Protein AF-F1C731-F1 (afdb_monomer)

Organism: Perca flavescens (NCBI:txid8167)

pLDDT: mean 76.91, std 19.47, range [31.03, 95.5]

InterPro domains:
  IPR020863 Membrane attack complex component/perforin domain, conserved site [PS00279] (36-47)
  IPR020864 Membrane attack complex component/perforin (MACPF) domain [PF01823] (2-112)
  IPR020864 Membrane attack complex component/perforin (MACPF) domain [PS51412] (1-123)

Structure (mmCIF, N/CA/C/O backbone):
data_AF-F1C731-F1
#
_entry.id   AF-F1C731-F1
#
loop_
_atom_site.group_PDB
_atom_site.id
_atom_site.type_symbol
_atom_site.label_atom_id
_atom_site.label_alt_id
_atom_site.label_comp_id
_atom_site.label_asym_id
_atom_site.label_entity_id
_atom_site.label_seq_id
_atom_site.pdbx_PDB_ins_code
_atom_site.Cartn_x
_atom_site.Cartn_y
_atom_site.Cartn_z
_atom_site.occupancy
_atom_site.B_iso_or_equiv
_atom_site.auth_seq_id
_atom_site.auth_comp_id
_atom_site.auth_asym_id
_atom_site.auth_atom_id
_atom_site.pdbx_PDB_model_num
ATOM 1 N N . LYS A 1 1 ? 1.341 6.043 -14.756 1.00 81.25 1 LYS A N 1
ATOM 2 C CA . LYS A 1 1 ? 0.371 6.137 -13.635 1.00 81.25 1 LYS A CA 1
ATOM 3 C C . LYS A 1 1 ? -0.991 6.586 -14.149 1.00 81.25 1 LYS A C 1
ATOM 5 O O . LYS A 1 1 ? -1.071 7.649 -14.750 1.00 81.25 1 LYS A O 1
ATOM 10 N N . VAL A 1 2 ? -2.037 5.798 -13.911 1.00 90.50 2 VAL A N 1
ATOM 11 C CA . VAL A 1 2 ? -3.421 6.097 -14.308 1.00 90.50 2 VAL A CA 1
ATOM 12 C C . VAL A 1 2 ? -4.252 6.327 -13.049 1.00 90.50 2 VAL A C 1
ATOM 14 O O . VAL A 1 2 ? -4.239 5.503 -12.138 1.00 90.50 2 VAL A O 1
ATOM 17 N N . GLN A 1 3 ? -4.958 7.457 -12.975 1.00 91.75 3 GLN A N 1
ATOM 18 C CA . GLN A 1 3 ? -5.854 7.780 -11.863 1.00 91.75 3 GLN A CA 1
ATOM 19 C C . GLN A 1 3 ? -7.300 7.553 -12.308 1.00 91.75 3 GLN A C 1
ATOM 21 O O . GLN A 1 3 ? -7.770 8.236 -13.211 1.00 91.75 3 GLN A O 1
ATOM 26 N N . LEU A 1 4 ? -7.997 6.619 -11.661 1.00 93.69 4 LEU A N 1
ATOM 27 C CA . LEU A 1 4 ? -9.391 6.291 -11.970 1.00 93.69 4 LEU A CA 1
ATOM 28 C C . LEU A 1 4 ? -10.368 7.117 -11.132 1.00 93.69 4 LEU A C 1
ATOM 30 O O . LEU A 1 4 ? -11.340 7.648 -11.656 1.00 93.69 4 LEU A O 1
ATOM 34 N N . SER A 1 5 ? -10.118 7.256 -9.830 1.00 93.94 5 SER A N 1
ATOM 35 C CA . SER A 1 5 ? -10.998 8.020 -8.944 1.00 93.94 5 SER A CA 1
ATOM 36 C C . SER A 1 5 ? -10.258 8.601 -7.744 1.00 93.94 5 SER A C 1
ATOM 38 O O . SER A 1 5 ? -9.098 8.286 -7.473 1.00 93.94 5 SER A O 1
ATOM 40 N N . THR A 1 6 ? -10.926 9.498 -7.026 1.00 95.19 6 THR A N 1
ATOM 41 C CA . THR A 1 6 ? -10.483 9.999 -5.724 1.00 95.19 6 THR A CA 1
ATOM 42 C C . THR A 1 6 ? -11.549 9.688 -4.689 1.00 95.19 6 THR A C 1
ATOM 44 O O . THR A 1 6 ? -12.740 9.694 -4.992 1.00 95.19 6 THR A O 1
ATOM 47 N N . TYR A 1 7 ? -11.129 9.394 -3.462 1.00 94.12 7 TYR A N 1
ATOM 48 C CA . TYR A 1 7 ? -12.048 9.102 -2.371 1.00 94.12 7 TYR A CA 1
ATOM 49 C C . TYR A 1 7 ? -11.665 9.859 -1.104 1.00 94.12 7 TYR A C 1
ATOM 51 O O . TYR A 1 7 ? -10.501 10.199 -0.858 1.00 94.12 7 TYR A O 1
ATOM 59 N N . ARG A 1 8 ? -12.681 10.122 -0.282 1.00 94.25 8 ARG A N 1
ATOM 60 C CA . ARG A 1 8 ? -12.548 10.754 1.027 1.00 94.25 8 ARG A CA 1
ATOM 61 C C . ARG A 1 8 ? -13.549 10.133 1.993 1.00 94.25 8 ARG A C 1
ATOM 63 O O . ARG A 1 8 ? -14.753 10.183 1.766 1.00 94.25 8 ARG A O 1
ATOM 70 N N . MET A 1 9 ? -13.034 9.587 3.083 1.00 93.12 9 MET A N 1
ATOM 71 C CA . MET A 1 9 ? -13.819 9.020 4.170 1.00 93.12 9 MET A CA 1
ATOM 72 C C . MET A 1 9 ? -14.425 10.115 5.050 1.00 93.12 9 MET A C 1
ATOM 74 O O . MET A 1 9 ? -13.919 11.242 5.136 1.00 93.12 9 MET A O 1
ATOM 78 N N . ARG A 1 10 ? -15.513 9.765 5.741 1.00 91.88 10 ARG A N 1
ATOM 79 C CA . ARG A 1 10 ? -16.144 10.630 6.745 1.00 91.88 10 ARG A CA 1
ATOM 80 C C . ARG A 1 10 ? -15.183 10.885 7.909 1.00 91.88 10 ARG A C 1
ATOM 82 O O . ARG A 1 10 ? -14.370 10.036 8.257 1.00 91.88 10 ARG A O 1
ATOM 89 N N . SER A 1 11 ? -15.259 12.076 8.500 1.00 88.56 11 SER A N 1
ATOM 90 C CA . SER A 1 11 ? -14.379 12.488 9.606 1.00 88.56 11 SER A CA 1
ATOM 91 C C . SER A 1 11 ? -14.882 12.076 10.98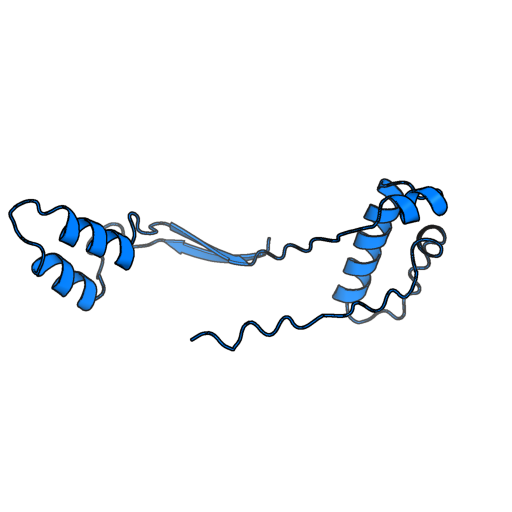8 1.00 88.56 11 SER A C 1
ATOM 93 O O . SER A 1 11 ? -14.099 12.090 11.933 1.00 88.56 11 SER A O 1
ATOM 95 N N . ARG A 1 12 ? -16.173 11.760 11.114 1.00 90.69 12 ARG A N 1
ATOM 96 C CA . ARG A 1 12 ? -16.845 11.352 12.352 1.00 90.69 12 ARG A CA 1
ATOM 97 C C . ARG A 1 12 ? -17.798 10.205 12.037 1.00 90.69 12 ARG A C 1
ATOM 99 O O . ARG A 1 12 ? -18.196 10.058 10.881 1.00 90.69 12 ARG A O 1
ATOM 106 N N . GLU A 1 13 ? -18.137 9.425 13.061 1.00 90.62 13 GLU A N 1
ATOM 107 C CA . GLU A 1 13 ? -19.121 8.332 12.973 1.00 90.62 13 GLU A CA 1
ATOM 108 C C . GLU A 1 13 ? -18.812 7.346 11.834 1.00 90.62 13 GLU A C 1
ATOM 110 O O . GLU A 1 13 ? -19.657 6.998 11.006 1.00 90.62 13 GLU A O 1
ATOM 115 N N . LEU A 1 14 ? -17.549 6.919 11.767 1.00 89.94 14 LEU A N 1
ATOM 116 C CA . LEU A 1 14 ? -17.120 5.869 10.852 1.00 89.94 14 LEU A CA 1
ATOM 117 C C . LEU A 1 14 ? -17.780 4.553 11.265 1.00 89.94 14 LEU A C 1
ATOM 119 O O . LEU A 1 14 ? -17.630 4.108 12.401 1.00 89.94 14 LEU A O 1
ATOM 123 N N . LYS A 1 15 ? -18.496 3.929 10.329 1.00 91.94 15 LYS A N 1
ATOM 124 C CA . LYS A 1 15 ? -18.965 2.557 10.499 1.00 91.94 15 LYS A CA 1
ATOM 125 C C . LYS A 1 15 ? -17.824 1.615 10.146 1.00 91.94 15 LY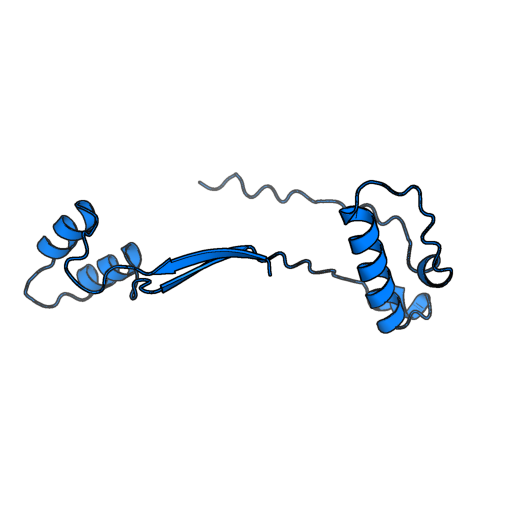S A C 1
ATOM 127 O O . LYS A 1 15 ? -17.369 1.600 9.004 1.00 91.94 15 LYS A O 1
ATOM 132 N N . THR A 1 16 ? -17.347 0.884 11.140 1.00 92.44 16 THR A N 1
ATOM 133 C CA . THR A 1 16 ? -16.363 -0.185 10.973 1.00 92.44 16 THR A CA 1
ATOM 134 C C . THR A 1 16 ? -17.062 -1.483 10.580 1.00 92.44 16 THR A C 1
ATOM 136 O O . THR A 1 16 ? -18.278 -1.601 10.727 1.00 92.44 16 THR A O 1
ATOM 139 N N . ALA A 1 17 ? -16.294 -2.460 10.101 1.00 93.75 17 ALA A N 1
ATOM 140 C CA . ALA A 1 17 ? -16.801 -3.816 9.938 1.00 93.75 17 ALA A CA 1
ATOM 141 C C . ALA A 1 17 ? -17.216 -4.399 11.300 1.00 93.75 17 ALA A C 1
ATOM 143 O O . ALA A 1 17 ? -16.600 -4.088 12.326 1.00 93.75 17 ALA A O 1
ATOM 144 N N . ASP A 1 18 ? -18.244 -5.246 11.306 1.00 94.75 18 ASP A N 1
ATOM 145 C CA . ASP A 1 18 ? -18.756 -5.851 12.540 1.00 94.75 18 ASP A CA 1
ATOM 146 C C . ASP A 1 18 ? -17.708 -6.759 13.199 1.00 94.75 18 ASP A C 1
ATOM 148 O O . ASP A 1 18 ? -17.519 -6.712 14.413 1.00 94.75 18 ASP A O 1
ATOM 152 N N . GLU A 1 19 ? -16.954 -7.510 12.396 1.00 94.94 19 GLU A N 1
ATOM 153 C CA . GLU A 1 19 ? -15.863 -8.380 12.853 1.00 94.94 19 GLU A CA 1
ATOM 154 C C . GLU A 1 19 ? -14.762 -7.600 13.584 1.00 94.94 19 GLU A C 1
ATOM 156 O O . GLU A 1 19 ? -14.370 -7.960 14.695 1.00 94.94 19 GLU A O 1
ATOM 161 N N . PHE A 1 20 ? -14.350 -6.456 13.028 1.00 95.25 20 PHE A N 1
ATOM 162 C CA . PHE A 1 20 ? -13.380 -5.567 13.668 1.00 95.25 20 PHE A CA 1
ATOM 163 C C . PHE A 1 20 ? -13.852 -5.130 15.060 1.00 95.25 20 PHE A C 1
ATOM 165 O O . PHE A 1 20 ? -13.080 -5.141 16.018 1.00 95.25 20 PHE A O 1
ATOM 172 N N . LEU A 1 21 ? -15.137 -4.784 15.206 1.00 94.75 21 LEU A N 1
ATOM 173 C CA . LEU A 1 21 ? -15.699 -4.392 16.502 1.00 94.75 21 LEU A CA 1
ATOM 174 C C . LEU A 1 21 ? -15.709 -5.541 17.507 1.00 94.75 21 LEU A C 1
ATOM 176 O O . LEU A 1 21 ? -15.497 -5.303 18.697 1.00 94.75 21 LEU A O 1
ATOM 180 N N . VAL A 1 22 ? -15.972 -6.766 17.054 1.00 95.19 22 VAL A N 1
ATOM 181 C CA . VAL A 1 22 ? -15.912 -7.958 17.906 1.00 95.19 22 VAL A CA 1
ATOM 182 C C . VAL A 1 22 ? -14.477 -8.192 18.382 1.00 95.19 22 VAL A C 1
ATOM 184 O O . VAL A 1 22 ? -14.265 -8.355 19.582 1.00 95.19 22 VAL A O 1
ATOM 187 N N . HIS A 1 23 ? -13.489 -8.106 17.486 1.00 94.56 23 HIS A N 1
ATOM 188 C CA . HIS A 1 23 ? -12.079 -8.330 17.824 1.00 94.56 23 HIS A CA 1
ATOM 189 C C . HIS A 1 23 ? -11.549 -7.272 18.799 1.00 94.56 23 HIS A C 1
ATOM 191 O O . HIS A 1 23 ? -10.906 -7.614 19.791 1.00 94.56 23 HIS A O 1
ATOM 197 N N . VAL A 1 24 ? -11.896 -5.996 18.597 1.00 94.38 24 VAL A N 1
ATOM 198 C CA . VAL A 1 24 ? -11.539 -4.916 19.535 1.00 94.38 24 VAL A CA 1
ATOM 199 C C . VAL A 1 24 ? -12.106 -5.182 20.930 1.00 94.38 24 VAL A C 1
ATOM 201 O O . VAL A 1 24 ? -11.418 -4.967 21.924 1.00 94.38 24 VAL A O 1
ATOM 204 N N . LYS A 1 25 ? -13.349 -5.668 21.022 1.00 93.88 25 LYS A N 1
ATOM 205 C CA . LYS A 1 25 ? -13.988 -5.985 22.309 1.00 93.88 25 LYS A CA 1
ATOM 206 C C . LYS A 1 25 ? -13.387 -7.208 22.998 1.00 93.88 25 LYS A C 1
ATOM 208 O O . LYS A 1 25 ? -13.497 -7.304 24.215 1.00 93.88 25 LYS A O 1
ATOM 213 N N . SER A 1 26 ? -12.785 -8.132 22.250 1.00 93.38 26 SER A N 1
ATOM 214 C CA . SER A 1 26 ? -12.116 -9.308 22.821 1.00 93.38 26 SER A CA 1
ATOM 215 C C . SER A 1 26 ? -10.711 -9.033 23.358 1.00 93.38 26 SER A C 1
ATOM 217 O O . SER A 1 26 ? -10.145 -9.901 24.019 1.00 93.38 26 SER A O 1
ATOM 219 N N . LEU A 1 27 ? -10.138 -7.851 23.099 1.00 94.75 27 LEU A N 1
ATOM 220 C CA . LEU A 1 27 ? -8.811 -7.512 23.609 1.00 94.75 27 LEU A CA 1
ATOM 221 C C . LEU A 1 27 ? -8.828 -7.399 25.144 1.00 94.75 27 LEU A C 1
ATOM 223 O O . LEU A 1 27 ? -9.723 -6.75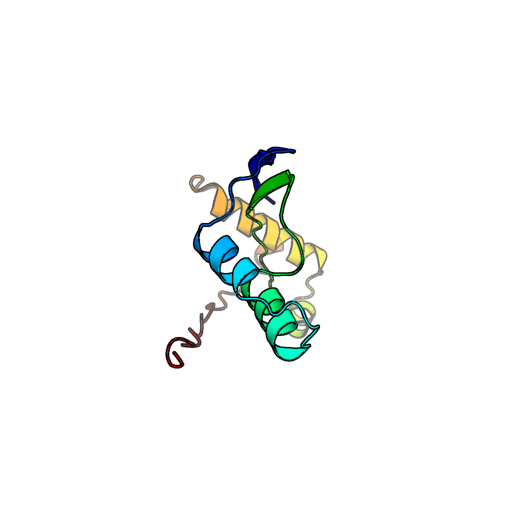6 25.705 1.00 94.75 27 LEU A O 1
ATOM 227 N N . PRO A 1 28 ? -7.843 -7.991 25.844 1.00 94.69 28 PRO A N 1
ATOM 228 C CA . PRO A 1 28 ? -7.760 -7.889 27.294 1.00 94.69 28 PRO A CA 1
ATOM 229 C C . PRO A 1 28 ? -7.474 -6.447 27.728 1.00 94.69 28 PRO A C 1
ATOM 231 O O . PRO A 1 28 ? -6.720 -5.721 27.087 1.00 94.69 28 PRO A O 1
ATOM 234 N N . LEU A 1 29 ? -8.042 -6.041 28.870 1.00 93.06 29 LEU A N 1
ATOM 235 C CA . LEU A 1 29 ? -7.771 -4.724 29.470 1.00 93.06 29 LEU A CA 1
ATOM 236 C C . LEU A 1 29 ? -6.328 -4.591 29.971 1.00 93.06 29 LEU A C 1
ATOM 238 O O . LEU A 1 29 ? -5.794 -3.486 30.044 1.00 93.06 29 LEU A O 1
ATOM 242 N N . GLN A 1 30 ? -5.718 -5.711 30.359 1.00 94.56 30 GLN A N 1
ATOM 243 C CA . GLN A 1 30 ? -4.306 -5.762 30.709 1.00 94.56 30 GLN A CA 1
ATOM 244 C C . GLN A 1 30 ? -3.481 -5.923 29.439 1.00 94.56 30 GLN A C 1
ATOM 246 O O . GLN A 1 30 ? -3.821 -6.718 28.565 1.00 94.56 30 GLN A O 1
ATOM 251 N N . TYR A 1 31 ? -2.390 -5.166 29.349 1.00 91.75 31 TYR A N 1
ATOM 252 C CA . TYR A 1 31 ? -1.533 -5.208 28.176 1.00 91.75 31 TYR A CA 1
ATOM 253 C C . TYR A 1 31 ? -0.875 -6.582 28.035 1.00 91.75 31 TYR A C 1
ATOM 255 O O . TYR A 1 31 ? -0.018 -6.964 28.832 1.00 91.75 31 TYR A O 1
ATOM 263 N N . GLU A 1 32 ? -1.240 -7.288 26.970 1.00 94.00 32 GLU A N 1
ATOM 264 C CA . GLU A 1 32 ? -0.620 -8.543 26.576 1.00 94.00 32 GLU A CA 1
ATOM 265 C C . GLU A 1 32 ? -0.053 -8.417 25.163 1.00 94.00 32 GLU A C 1
ATOM 267 O O . GLU A 1 32 ? -0.784 -8.356 24.174 1.00 94.00 32 GLU A O 1
ATOM 272 N N . LYS A 1 33 ? 1.278 -8.389 25.057 1.00 93.56 33 LYS A N 1
ATOM 273 C CA . LYS A 1 33 ? 1.967 -8.112 23.792 1.00 93.56 33 LYS A CA 1
ATOM 274 C C . LYS A 1 33 ? 1.500 -9.022 22.647 1.00 93.56 33 LYS A C 1
ATOM 276 O O . LYS A 1 33 ? 1.280 -8.521 21.553 1.00 93.56 33 LYS A O 1
ATOM 281 N N . GLY A 1 34 ? 1.335 -10.324 22.886 1.00 94.25 34 GLY A N 1
ATOM 282 C CA . GLY A 1 34 ? 0.990 -11.287 21.833 1.00 94.25 34 GLY A CA 1
ATOM 283 C C . GLY A 1 34 ? -0.333 -10.964 21.136 1.00 94.25 34 GLY A C 1
ATOM 284 O O . GLY A 1 34 ? -0.374 -10.845 19.914 1.00 94.25 34 GLY A O 1
ATOM 285 N N . ILE A 1 35 ? -1.389 -10.738 21.917 1.00 93.75 35 ILE A N 1
ATOM 286 C CA . ILE A 1 35 ? -2.743 -10.513 21.395 1.00 93.75 35 ILE A CA 1
ATOM 287 C C . ILE A 1 35 ? -2.838 -9.165 20.665 1.00 93.75 35 ILE A C 1
ATOM 289 O O . ILE A 1 35 ? -3.425 -9.075 19.588 1.00 93.75 35 ILE A O 1
ATOM 293 N N . TYR A 1 36 ? -2.209 -8.117 21.204 1.00 94.12 36 TYR A N 1
ATOM 294 C CA . TYR A 1 36 ? -2.190 -6.807 20.547 1.00 94.12 36 TYR A CA 1
ATOM 295 C 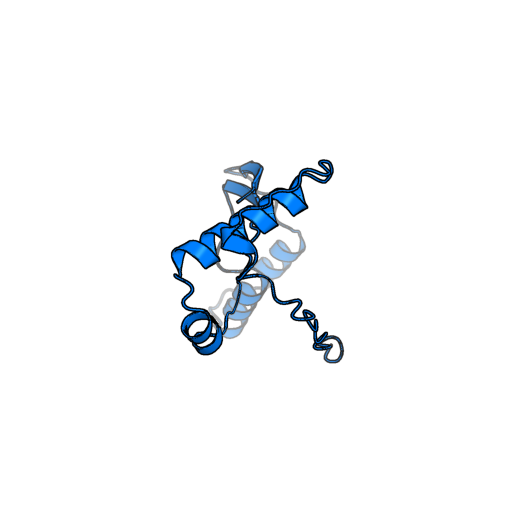C . TYR A 1 36 ? -1.393 -6.810 19.237 1.00 94.12 36 TYR A C 1
ATOM 297 O O . TYR A 1 36 ? -1.781 -6.124 18.295 1.00 94.12 36 TYR A O 1
ATOM 305 N N . PHE A 1 37 ? -0.290 -7.562 19.158 1.00 95.31 37 PHE A N 1
ATOM 306 C CA . PHE A 1 37 ? 0.469 -7.688 17.913 1.00 95.31 37 PHE A CA 1
ATOM 307 C C . PHE A 1 37 ? -0.313 -8.460 16.849 1.00 95.31 37 PHE A C 1
ATOM 309 O O . PHE A 1 37 ? -0.382 -7.981 15.723 1.00 95.31 37 PHE A O 1
ATOM 316 N N . ALA A 1 38 ? -0.974 -9.563 17.213 1.00 94.62 38 ALA A N 1
ATOM 317 C CA . ALA A 1 38 ? -1.837 -10.303 16.289 1.00 94.62 38 ALA A CA 1
ATOM 318 C C . ALA A 1 38 ? -2.945 -9.407 15.701 1.00 94.62 38 ALA A C 1
ATOM 320 O O . ALA A 1 38 ? -3.146 -9.365 14.493 1.00 94.62 38 ALA A O 1
ATOM 321 N N . PHE A 1 39 ? -3.586 -8.582 16.537 1.00 95.19 39 PHE A N 1
ATOM 322 C CA . PHE A 1 39 ? -4.587 -7.618 16.072 1.00 95.19 39 PHE A CA 1
ATOM 323 C C . PHE A 1 39 ? -4.033 -6.623 15.032 1.00 95.19 39 PHE A C 1
ATOM 325 O O . PHE A 1 39 ? -4.721 -6.262 14.077 1.00 95.19 39 PHE A O 1
ATOM 332 N N . LEU A 1 40 ? -2.791 -6.163 15.206 1.00 94.75 40 LEU A N 1
ATOM 333 C CA . LEU A 1 40 ? -2.143 -5.249 14.260 1.00 94.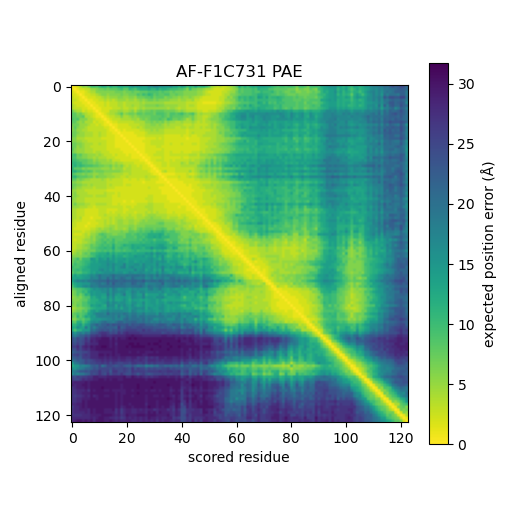75 40 LEU A CA 1
ATOM 334 C C . LEU A 1 40 ? -1.683 -5.948 12.976 1.00 94.75 40 LEU A C 1
ATOM 336 O O . LEU A 1 40 ? -1.621 -5.293 11.938 1.00 94.75 40 LEU A O 1
ATOM 340 N N . GLU A 1 41 ? -1.355 -7.237 13.033 1.00 95.50 41 GLU A N 1
ATOM 341 C CA . GLU A 1 41 ? -1.037 -8.038 11.847 1.00 95.50 41 GLU A CA 1
ATOM 342 C C . GLU A 1 41 ? -2.281 -8.253 10.975 1.00 95.50 41 GLU A C 1
ATOM 344 O O . GLU A 1 41 ? -2.189 -8.116 9.755 1.00 95.50 41 GLU A O 1
ATOM 349 N N . ASP A 1 42 ? -3.444 -8.472 11.594 1.00 95.00 42 ASP A N 1
ATOM 350 C CA . ASP A 1 42 ? -4.710 -8.680 10.882 1.00 95.00 42 ASP A CA 1
ATOM 351 C C . ASP A 1 42 ? -5.265 -7.389 10.255 1.00 95.00 42 ASP A C 1
ATOM 353 O O . ASP A 1 42 ? -5.705 -7.382 9.104 1.00 95.00 42 ASP A O 1
ATOM 357 N N . TYR A 1 43 ? -5.260 -6.278 11.001 1.00 95.12 43 TYR A N 1
ATOM 358 C CA . TYR A 1 43 ? -5.940 -5.039 10.585 1.00 95.12 43 TYR A CA 1
ATOM 359 C C . TYR A 1 43 ? -5.003 -3.915 10.138 1.00 95.12 43 TYR A C 1
ATOM 361 O O . TYR A 1 43 ? -5.450 -2.914 9.570 1.00 95.12 43 TYR A O 1
ATOM 369 N N . GLY A 1 44 ? -3.703 -4.062 10.373 1.00 94.62 44 GLY A N 1
ATOM 370 C CA . GLY A 1 44 ? -2.709 -3.038 10.096 1.00 94.62 44 GLY A CA 1
ATOM 371 C C . GLY A 1 44 ? -2.651 -1.930 11.150 1.00 94.62 44 GLY A C 1
ATOM 372 O O . GLY A 1 44 ? -3.392 -1.876 12.130 1.00 94.62 44 GLY A O 1
ATOM 373 N N . THR A 1 45 ? -1.721 -1.002 10.936 1.00 95.06 45 THR A N 1
ATOM 374 C CA . THR A 1 45 ? -1.412 0.089 11.878 1.00 95.06 45 THR A CA 1
ATOM 375 C C . THR A 1 45 ? -2.099 1.411 11.534 1.00 95.06 45 THR A C 1
ATOM 377 O O . THR A 1 45 ? -2.108 2.332 12.347 1.00 95.06 45 THR A O 1
ATOM 380 N N . HIS A 1 46 ? -2.656 1.530 10.327 1.00 94.19 46 HIS A N 1
ATOM 381 C CA . HIS A 1 46 ? -3.222 2.766 9.794 1.00 94.19 46 HIS A CA 1
ATOM 382 C C . HIS A 1 46 ? -4.494 2.482 8.996 1.00 94.19 46 HIS A C 1
ATOM 384 O O . HIS A 1 46 ? -4.639 1.421 8.397 1.00 94.19 46 HIS A O 1
ATOM 390 N N . TYR A 1 47 ? -5.379 3.477 8.917 1.00 92.44 47 TYR A N 1
ATOM 391 C CA . TYR A 1 47 ? -6.544 3.458 8.034 1.00 92.44 47 TYR A CA 1
ATOM 392 C C . TYR A 1 47 ? -6.483 4.619 7.038 1.00 92.44 47 TYR A C 1
ATOM 394 O O . TYR A 1 47 ? -5.955 5.698 7.321 1.00 92.44 47 TYR A O 1
ATOM 402 N N . THR A 1 48 ? -7.052 4.421 5.853 1.00 92.56 48 THR A N 1
ATOM 403 C CA . THR A 1 48 ? -7.032 5.425 4.787 1.00 92.56 48 THR A CA 1
ATOM 404 C C . THR A 1 48 ? -8.179 6.418 4.938 1.00 92.56 48 THR A C 1
ATOM 406 O O . THR A 1 48 ? -9.349 6.057 4.814 1.00 92.56 48 THR A O 1
ATOM 409 N N . LYS A 1 49 ? -7.864 7.698 5.151 1.00 92.62 49 LYS A N 1
ATOM 410 C CA . LYS A 1 49 ? -8.872 8.771 5.223 1.00 92.62 49 LYS A CA 1
ATOM 411 C C . LYS A 1 49 ? -9.182 9.394 3.864 1.00 92.62 49 LYS A C 1
ATOM 413 O O . LYS A 1 49 ? -10.308 9.809 3.605 1.00 92.62 49 LYS A O 1
ATOM 418 N N . ASN A 1 50 ? -8.180 9.523 3.012 1.00 93.62 50 ASN A N 1
ATOM 419 C CA . ASN A 1 50 ? -8.298 10.072 1.673 1.00 93.62 50 ASN A CA 1
ATOM 420 C C . ASN A 1 50 ? -7.302 9.363 0.762 1.00 93.62 50 ASN A C 1
ATOM 422 O O . ASN A 1 50 ? -6.271 8.869 1.213 1.00 93.62 50 ASN A O 1
ATOM 426 N N . GLY A 1 51 ? -7.621 9.305 -0.521 1.00 93.38 51 GLY A N 1
ATOM 427 C CA . GLY A 1 51 ? -6.753 8.631 -1.465 1.00 93.38 51 GLY A CA 1
ATOM 428 C C . GLY A 1 51 ? -7.209 8.784 -2.899 1.00 93.38 51 GLY A C 1
ATOM 429 O O . GLY A 1 51 ? -8.242 9.383 -3.207 1.00 93.38 51 GLY A O 1
ATOM 430 N N . LYS A 1 52 ? -6.379 8.249 -3.784 1.00 93.62 52 LYS A N 1
ATOM 431 C CA . LYS A 1 52 ? -6.642 8.155 -5.211 1.00 93.62 52 LYS A CA 1
ATOM 432 C C . LYS A 1 52 ? -6.617 6.680 -5.572 1.00 93.62 52 LYS A C 1
ATOM 434 O O . LYS A 1 52 ? -5.655 5.999 -5.232 1.00 93.62 52 LYS A O 1
ATOM 439 N N . THR A 1 53 ? -7.651 6.213 -6.249 1.00 92.38 53 THR A N 1
ATOM 440 C CA . THR A 1 53 ? -7.724 4.853 -6.777 1.00 92.38 53 THR A CA 1
ATOM 441 C C . THR A 1 53 ? -7.339 4.890 -8.245 1.00 92.38 53 THR A C 1
ATOM 443 O O . THR A 1 53 ? -7.660 5.834 -8.970 1.00 92.38 53 THR A O 1
ATOM 446 N N . GLY A 1 54 ? -6.611 3.882 -8.693 1.00 91.38 54 GLY A N 1
ATOM 447 C CA . GLY A 1 54 ? -6.078 3.822 -10.040 1.00 91.38 54 GLY A CA 1
ATOM 448 C C . GLY A 1 54 ? -5.170 2.619 -10.202 1.00 91.38 54 GLY A C 1
ATOM 449 O O . GLY A 1 54 ? -5.272 1.662 -9.440 1.00 91.38 54 GLY A O 1
ATOM 450 N N . GLY A 1 55 ? -4.269 2.703 -11.170 1.00 87.81 55 GLY A N 1
ATOM 451 C CA . GLY A 1 55 ? -3.277 1.675 -11.432 1.00 87.81 55 GLY A CA 1
ATOM 452 C C . GLY A 1 55 ? -1.953 2.283 -11.865 1.00 87.81 55 GLY A C 1
ATOM 453 O O . GLY A 1 55 ? -1.884 3.384 -12.425 1.00 87.81 55 GLY A O 1
ATOM 454 N N . GLU A 1 56 ? -0.885 1.553 -11.605 1.00 87.88 56 GLU A N 1
ATOM 455 C CA . GLU A 1 56 ? 0.432 1.834 -12.143 1.00 87.88 56 GLU A CA 1
ATOM 456 C C . GLU A 1 56 ? 0.857 0.645 -12.993 1.00 87.88 56 GLU A C 1
ATOM 458 O O . GLU A 1 56 ? 0.679 -0.501 -12.594 1.00 87.88 56 GLU A O 1
ATOM 463 N N . TYR A 1 57 ? 1.343 0.937 -14.196 1.00 82.50 57 TYR A N 1
ATOM 464 C CA . TYR A 1 57 ? 1.929 -0.059 -15.073 1.00 82.50 57 TYR A CA 1
ATOM 465 C C . TYR A 1 57 ? 3.418 0.241 -15.142 1.00 82.50 57 TYR A C 1
ATOM 467 O O . TYR A 1 57 ? 3.811 1.302 -15.634 1.00 82.50 57 TYR A O 1
ATOM 475 N N . GLU A 1 58 ? 4.217 -0.668 -14.597 1.00 83.62 58 GLU A N 1
ATOM 476 C CA . GLU A 1 58 ? 5.671 -0.602 -14.608 1.00 83.62 58 GLU A CA 1
ATOM 477 C C . GLU A 1 58 ? 6.197 -1.777 -15.430 1.00 83.62 58 GLU A C 1
ATOM 479 O O . GLU A 1 58 ? 5.918 -2.938 -15.130 1.00 83.62 58 GLU A O 1
ATOM 484 N N . LEU A 1 59 ? 6.935 -1.468 -16.495 1.00 80.38 59 LEU A N 1
ATOM 485 C CA . LEU A 1 59 ? 7.522 -2.462 -17.383 1.00 80.38 59 LEU A CA 1
ATOM 486 C C . LEU A 1 59 ? 9.041 -2.381 -17.292 1.00 80.38 59 LEU A C 1
ATOM 488 O O . LEU A 1 59 ? 9.642 -1.364 -17.637 1.00 80.38 59 LEU A O 1
ATOM 492 N N . VAL A 1 60 ? 9.652 -3.470 -16.834 1.00 85.00 60 VAL A N 1
ATOM 493 C CA . VAL A 1 60 ? 11.098 -3.562 -16.629 1.00 85.00 60 VAL A CA 1
ATOM 494 C C . VAL A 1 60 ? 11.706 -4.441 -17.715 1.00 85.00 60 VAL A C 1
ATOM 496 O O . VAL A 1 60 ? 11.428 -5.636 -17.792 1.00 85.00 60 VAL A O 1
ATOM 499 N N . TYR A 1 61 ? 12.568 -3.852 -18.543 1.00 79.00 61 TYR A N 1
ATOM 500 C CA . TYR A 1 61 ? 13.320 -4.571 -19.569 1.00 79.00 61 TYR A CA 1
ATOM 501 C C . TYR A 1 61 ? 14.726 -4.900 -19.069 1.00 79.00 61 TYR A C 1
ATOM 503 O O . TYR A 1 61 ? 15.513 -4.001 -18.771 1.00 79.00 61 TYR A O 1
ATOM 511 N N . VAL A 1 62 ? 15.060 -6.190 -19.018 1.00 83.12 62 VAL A N 1
ATOM 512 C CA . VAL A 1 62 ? 16.414 -6.659 -18.692 1.00 83.12 62 VAL A CA 1
ATOM 513 C C . VAL A 1 62 ? 17.154 -6.960 -19.988 1.00 83.12 62 VAL A C 1
ATOM 515 O O . VAL A 1 62 ? 16.745 -7.823 -20.762 1.00 83.12 62 VAL A O 1
ATOM 518 N N . LEU A 1 63 ? 18.247 -6.236 -20.228 1.00 80.81 63 LEU A N 1
ATOM 519 C CA . LEU A 1 63 ? 19.018 -6.311 -21.466 1.00 80.81 63 LEU A CA 1
ATOM 520 C C . LEU A 1 63 ? 20.454 -6.750 -21.191 1.00 80.81 63 LEU A C 1
ATOM 522 O O . LEU A 1 63 ? 21.058 -6.358 -20.192 1.00 80.81 63 LEU A O 1
ATOM 526 N N . ASN A 1 64 ? 21.018 -7.539 -22.105 1.00 82.94 64 ASN A N 1
ATOM 527 C CA . ASN A 1 64 ? 22.398 -7.992 -21.998 1.00 82.94 64 ASN A CA 1
ATOM 528 C C . ASN A 1 64 ? 23.370 -6.907 -22.502 1.00 82.94 64 ASN A C 1
ATOM 530 O O . ASN A 1 64 ? 23.356 -6.538 -23.679 1.00 82.94 64 ASN A O 1
ATOM 534 N N . GLN A 1 65 ? 24.254 -6.437 -21.622 1.00 80.62 65 GLN A N 1
ATOM 535 C CA . GLN A 1 65 ? 25.241 -5.401 -21.935 1.00 80.62 65 GLN A CA 1
ATOM 536 C C . GLN A 1 65 ? 26.240 -5.819 -23.019 1.00 80.62 65 GLN A C 1
ATOM 538 O O . GLN A 1 65 ? 26.650 -4.972 -23.812 1.00 80.62 65 GLN A O 1
ATOM 543 N N . ASP A 1 66 ? 26.606 -7.099 -23.094 1.00 83.25 66 ASP A N 1
ATOM 544 C CA . ASP A 1 66 ? 27.558 -7.585 -24.095 1.00 83.25 66 ASP A CA 1
ATOM 545 C C . ASP A 1 66 ? 26.963 -7.441 -25.492 1.00 83.25 66 ASP A C 1
ATOM 547 O O . ASP A 1 66 ? 27.595 -6.873 -26.376 1.00 83.25 66 ASP A O 1
ATOM 551 N N . THR A 1 67 ? 25.691 -7.817 -25.659 1.00 78.69 67 THR A N 1
ATOM 552 C CA . THR A 1 67 ? 24.982 -7.689 -26.943 1.00 78.69 67 THR A CA 1
ATOM 553 C C . THR A 1 67 ? 24.815 -6.237 -27.392 1.00 78.69 67 THR A C 1
ATOM 555 O O . THR A 1 67 ? 24.880 -5.955 -28.588 1.00 78.69 67 THR A O 1
ATOM 558 N N . ILE A 1 68 ? 24.653 -5.307 -26.445 1.00 78.81 68 ILE A N 1
ATOM 559 C CA . ILE A 1 68 ? 24.575 -3.867 -26.722 1.00 78.81 68 ILE A CA 1
ATOM 560 C C . ILE A 1 68 ? 25.932 -3.356 -27.220 1.00 78.81 68 ILE A C 1
ATOM 562 O O . ILE A 1 68 ? 25.991 -2.631 -28.213 1.00 78.81 68 ILE A O 1
ATOM 566 N N . LYS A 1 69 ? 27.030 -3.781 -26.580 1.00 79.25 69 LYS A N 1
ATOM 567 C CA . LYS A 1 69 ? 28.397 -3.404 -26.968 1.00 79.25 69 LYS A CA 1
ATOM 568 C C . LYS A 1 69 ? 28.799 -3.994 -28.319 1.00 79.25 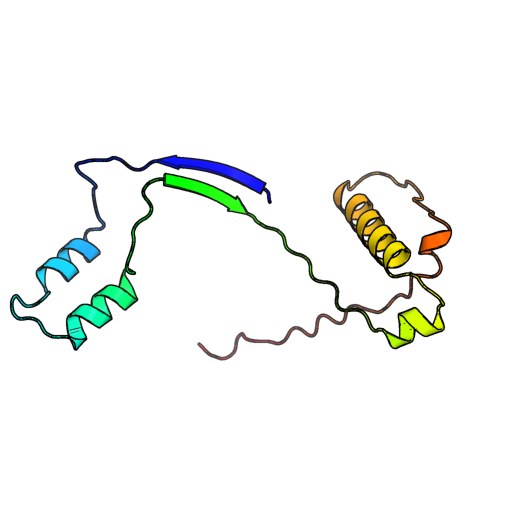69 LYS A C 1
ATOM 570 O O . LYS A 1 69 ? 29.352 -3.270 -29.139 1.00 79.25 69 LYS A O 1
ATOM 575 N N . THR A 1 70 ? 28.496 -5.270 -28.578 1.00 79.62 70 THR A N 1
ATOM 576 C CA . THR A 1 70 ? 28.821 -5.927 -29.859 1.00 79.62 70 THR A CA 1
ATOM 577 C C . THR A 1 70 ? 28.125 -5.248 -31.035 1.00 79.62 70 THR A C 1
ATOM 579 O O . THR A 1 70 ? 28.698 -5.153 -32.115 1.00 79.62 70 THR A O 1
ATOM 582 N N . LYS A 1 71 ? 26.904 -4.749 -30.822 1.00 74.19 71 LYS A N 1
ATOM 583 C CA . LYS A 1 71 ? 26.128 -4.033 -31.839 1.00 74.19 71 LYS A CA 1
ATOM 584 C C . LYS A 1 71 ? 26.417 -2.528 -31.900 1.00 74.19 71 LYS A C 1
ATOM 586 O O . LYS A 1 71 ? 25.759 -1.834 -32.663 1.00 74.19 71 LYS A O 1
ATOM 591 N N . ILE A 1 72 ? 27.370 -2.020 -31.107 1.00 76.00 72 ILE A N 1
ATOM 592 C CA . ILE A 1 72 ? 27.721 -0.588 -31.028 1.00 76.00 72 ILE A CA 1
ATOM 593 C C . ILE A 1 72 ? 26.460 0.273 -30.786 1.00 76.00 72 ILE A C 1
ATOM 595 O O . ILE A 1 72 ? 26.303 1.377 -31.302 1.00 76.00 72 ILE A O 1
ATOM 599 N N . LEU A 1 73 ? 25.518 -0.247 -29.993 1.00 77.88 73 LEU A N 1
ATOM 600 C CA . LEU A 1 73 ? 24.274 0.451 -29.685 1.00 77.88 73 LEU A CA 1
ATOM 601 C C . LEU A 1 73 ? 24.490 1.384 -28.498 1.00 77.88 73 LEU A C 1
ATOM 603 O O . LEU A 1 73 ? 25.040 0.994 -27.465 1.00 77.88 73 LEU A O 1
ATOM 607 N N . THR A 1 74 ? 24.009 2.621 -28.612 1.00 79.62 74 THR A N 1
ATOM 608 C CA . THR A 1 74 ? 23.988 3.531 -27.465 1.00 79.62 74 THR A CA 1
ATOM 609 C C . THR A 1 74 ? 22.779 3.235 -26.580 1.00 79.62 74 THR A C 1
ATOM 611 O O . THR A 1 74 ? 21.711 2.850 -27.059 1.00 79.62 74 THR A O 1
ATOM 614 N N . GLN A 1 75 ? 22.916 3.463 -25.271 1.00 77.88 75 GLN A N 1
ATOM 615 C CA . GLN A 1 75 ? 21.807 3.306 -24.323 1.00 77.88 75 GLN A CA 1
ATOM 616 C C . GLN A 1 75 ? 20.587 4.157 -24.713 1.00 77.88 75 GLN A C 1
ATOM 618 O O . GLN A 1 75 ? 19.452 3.729 -24.515 1.00 77.88 75 GLN A O 1
ATOM 623 N N . ARG A 1 76 ? 20.823 5.336 -25.308 1.00 79.75 76 ARG A N 1
ATOM 624 C CA . ARG A 1 76 ? 19.772 6.237 -25.799 1.00 79.75 76 ARG A CA 1
ATOM 625 C C . ARG A 1 76 ? 18.990 5.603 -26.949 1.00 79.75 76 ARG A C 1
ATOM 627 O O . ARG A 1 76 ? 17.773 5.523 -26.863 1.00 79.75 76 ARG A O 1
ATOM 634 N N . THR A 1 77 ? 19.688 5.053 -27.946 1.00 79.94 77 THR A N 1
ATOM 635 C CA . THR A 1 77 ? 19.068 4.353 -29.085 1.00 79.94 77 THR A CA 1
ATOM 636 C C . THR A 1 77 ? 18.165 3.215 -28.612 1.00 79.94 77 THR A C 1
ATOM 638 O O . THR A 1 77 ? 17.022 3.105 -29.039 1.00 79.94 77 THR A O 1
ATOM 641 N N . VAL A 1 78 ? 18.638 2.397 -27.667 1.00 80.94 78 VAL A N 1
ATOM 642 C CA . VAL A 1 78 ? 17.848 1.281 -27.127 1.00 80.94 78 VAL A CA 1
ATOM 643 C C . VAL A 1 78 ? 16.614 1.777 -26.369 1.00 80.94 78 VAL A C 1
ATOM 645 O O . VAL A 1 78 ? 15.523 1.241 -26.551 1.00 80.94 78 VAL A O 1
ATOM 648 N N . GLN A 1 79 ? 16.764 2.819 -25.548 1.00 81.25 79 GLN A N 1
ATOM 649 C CA . GLN A 1 79 ? 15.653 3.414 -24.809 1.00 81.25 79 GLN A CA 1
ATOM 650 C C . GLN A 1 79 ? 14.584 3.988 -25.747 1.00 81.25 79 GLN A C 1
ATOM 652 O O . GLN A 1 79 ? 13.390 3.821 -25.495 1.00 81.25 79 GLN A O 1
ATOM 657 N N . ASP A 1 80 ? 14.998 4.648 -26.824 1.00 81.81 80 ASP A N 1
ATOM 658 C CA . ASP A 1 80 ? 14.074 5.254 -27.777 1.00 81.81 80 ASP A CA 1
ATOM 659 C C . ASP A 1 80 ? 13.356 4.193 -28.617 1.00 81.81 80 ASP A C 1
ATOM 661 O O . ASP A 1 80 ? 12.144 4.289 -28.803 1.00 81.81 80 ASP A O 1
ATOM 665 N N . CYS A 1 81 ? 14.035 3.108 -29.002 1.00 80.00 81 CYS A N 1
ATOM 666 C CA . CYS A 1 81 ? 13.385 1.986 -29.680 1.00 80.00 81 CYS A CA 1
ATOM 667 C C . CYS A 1 81 ? 12.345 1.276 -28.803 1.00 80.00 81 CYS A C 1
ATOM 669 O O . CYS A 1 81 ? 11.276 0.919 -29.293 1.00 80.00 81 CYS A O 1
ATOM 671 N N . VAL A 1 82 ? 12.612 1.112 -27.502 1.00 81.62 82 VAL A N 1
ATOM 672 C CA . VAL A 1 82 ? 11.637 0.531 -26.561 1.00 81.62 82 VAL A CA 1
ATOM 673 C C . VAL A 1 82 ? 10.392 1.415 -26.429 1.00 81.62 82 VAL A C 1
ATOM 675 O O . VAL A 1 82 ? 9.276 0.898 -26.405 1.00 81.62 82 VAL A O 1
ATOM 678 N N . LYS A 1 83 ? 10.558 2.744 -26.388 1.00 78.62 83 LYS A N 1
ATOM 679 C CA . LYS A 1 83 ? 9.422 3.682 -26.362 1.00 78.62 83 LYS A CA 1
ATOM 680 C C . LYS A 1 83 ? 8.588 3.590 -27.637 1.00 78.62 83 LYS A C 1
ATOM 682 O O . LYS A 1 83 ? 7.369 3.521 -27.551 1.00 78.62 83 LYS A O 1
ATOM 687 N N . VAL A 1 84 ? 9.243 3.581 -28.800 1.00 79.12 84 VAL A N 1
ATOM 688 C CA . VAL A 1 84 ? 8.566 3.504 -30.103 1.00 79.12 84 VAL A CA 1
ATOM 689 C C . VAL A 1 84 ? 7.769 2.207 -30.235 1.00 79.12 84 VAL A C 1
ATOM 691 O O . VAL A 1 84 ? 6.610 2.260 -30.636 1.00 79.12 84 VAL A O 1
ATOM 694 N N . GLY A 1 85 ? 8.351 1.066 -29.846 1.00 72.62 85 GLY A N 1
ATOM 695 C CA . GLY A 1 85 ? 7.647 -0.220 -29.848 1.00 72.62 85 GLY A CA 1
ATOM 696 C C . GLY A 1 85 ? 6.401 -0.203 -28.959 1.00 72.62 85 GLY A C 1
ATOM 697 O O . GLY A 1 85 ? 5.326 -0.591 -29.400 1.00 72.62 85 GLY A O 1
ATOM 698 N N . PHE A 1 86 ? 6.516 0.341 -27.743 1.00 72.94 86 PHE A N 1
ATOM 699 C CA . PHE A 1 86 ? 5.385 0.424 -26.816 1.00 72.94 86 PHE A CA 1
ATOM 700 C C . PHE A 1 86 ? 4.240 1.309 -27.334 1.00 72.94 86 PHE A C 1
ATOM 702 O O . PHE A 1 86 ? 3.074 0.947 -27.195 1.00 72.94 86 PHE A O 1
ATOM 709 N N . THR A 1 87 ? 4.551 2.460 -27.939 1.00 68.56 87 THR A N 1
ATOM 710 C CA . THR A 1 87 ? 3.529 3.356 -28.505 1.00 68.56 87 THR A CA 1
ATOM 711 C C . THR A 1 87 ? 2.801 2.709 -29.685 1.00 68.56 87 THR A C 1
ATOM 713 O O . THR A 1 87 ? 1.580 2.809 -29.771 1.00 68.56 87 THR A O 1
ATOM 716 N N . ALA A 1 88 ? 3.532 2.012 -30.562 1.00 67.44 88 ALA A N 1
ATOM 717 C CA . ALA A 1 88 ? 2.954 1.339 -31.724 1.00 67.44 88 ALA A CA 1
ATOM 718 C C . ALA A 1 88 ? 2.012 0.186 -31.332 1.00 67.44 88 ALA A C 1
ATOM 720 O O . ALA A 1 88 ? 0.952 0.032 -31.936 1.00 67.44 88 ALA A O 1
ATOM 721 N N . ASP A 1 89 ? 2.358 -0.582 -30.294 1.00 63.31 89 ASP A N 1
ATOM 722 C CA . ASP A 1 89 ? 1.524 -1.686 -29.801 1.00 63.31 89 ASP A CA 1
ATOM 723 C C . ASP A 1 89 ? 0.233 -1.199 -29.108 1.00 63.31 89 ASP A C 1
ATOM 725 O O . ASP A 1 89 ? -0.782 -1.896 -29.128 1.00 63.31 89 ASP A O 1
ATOM 729 N N . PHE A 1 90 ? 0.243 -0.007 -28.493 1.00 60.38 90 PHE A N 1
ATOM 730 C CA . PHE A 1 90 ? -0.891 0.510 -27.712 1.00 60.38 90 PHE A CA 1
ATOM 731 C C . PHE A 1 90 ? -2.003 1.148 -28.566 1.00 60.38 90 PHE A C 1
ATOM 733 O O . PHE A 1 90 ? -3.163 1.134 -28.157 1.00 60.38 90 PHE A O 1
ATOM 740 N N . GLU A 1 91 ? -1.690 1.689 -29.750 1.00 59.44 91 GLU A N 1
ATOM 741 C CA . GLU A 1 91 ? -2.676 2.385 -30.598 1.00 59.44 91 GLU A CA 1
ATOM 742 C C . GLU A 1 91 ? -3.493 1.471 -31.529 1.00 59.44 91 GLU A C 1
ATOM 744 O O . GLU A 1 91 ? -4.463 1.936 -32.121 1.00 59.44 91 GLU A O 1
ATOM 749 N N . GLY A 1 92 ? -3.187 0.171 -31.621 1.00 58.56 92 GLY A N 1
ATOM 750 C CA . GLY A 1 92 ? -4.059 -0.873 -32.186 1.00 58.56 92 GLY A CA 1
ATOM 751 C C . GLY A 1 92 ? -4.451 -0.784 -33.673 1.00 58.56 92 GLY A C 1
ATOM 752 O O . GLY A 1 92 ? -4.801 -1.808 -34.251 1.00 58.56 92 GLY A O 1
ATOM 753 N N . ILE A 1 93 ? -4.395 0.373 -34.331 1.00 48.62 93 ILE A N 1
ATOM 754 C CA . ILE A 1 93 ? -4.666 0.547 -35.761 1.00 48.62 93 ILE A CA 1
ATOM 755 C C . ILE A 1 93 ? -3.818 1.706 -36.276 1.00 48.62 93 ILE A C 1
ATOM 757 O O . ILE A 1 93 ? -4.264 2.844 -36.362 1.00 48.62 93 ILE A O 1
ATOM 761 N N . VAL A 1 94 ? -2.613 1.382 -36.716 1.00 41.19 94 VAL A N 1
ATOM 762 C CA . VAL A 1 94 ? -2.123 1.871 -38.000 1.00 41.19 94 VAL A CA 1
ATOM 763 C C . VAL A 1 94 ? -1.136 0.837 -38.503 1.00 41.19 94 VAL A C 1
ATOM 765 O O . VAL A 1 94 ? -0.158 0.517 -37.835 1.00 41.19 94 VAL A O 1
ATOM 768 N N . ASP A 1 95 ? -1.371 0.361 -39.720 1.00 43.78 95 ASP A N 1
ATOM 769 C CA . ASP A 1 95 ? -0.375 -0.252 -40.604 1.00 43.78 95 ASP A CA 1
ATOM 770 C C . ASP A 1 95 ? 0.681 0.811 -41.002 1.00 43.78 95 ASP A C 1
ATOM 772 O O . ASP A 1 95 ? 0.973 1.089 -42.163 1.00 43.78 95 ASP A O 1
ATOM 776 N N . GLY A 1 96 ? 1.173 1.531 -39.994 1.00 43.91 96 GLY A N 1
ATOM 777 C CA . GLY A 1 96 ? 2.142 2.592 -40.069 1.00 43.91 96 GLY A CA 1
ATOM 778 C C . GLY A 1 96 ? 3.480 1.949 -39.807 1.00 43.91 96 GLY A C 1
ATOM 779 O O . GLY A 1 96 ? 3.849 1.686 -38.668 1.00 43.91 96 GLY A O 1
ATOM 780 N N . HIS A 1 97 ? 4.206 1.676 -40.881 1.00 49.47 97 HIS A N 1
ATOM 781 C CA . HIS A 1 97 ? 5.624 1.375 -40.829 1.00 49.47 97 HIS A CA 1
ATOM 782 C C . HIS A 1 97 ? 6.370 2.474 -40.049 1.00 49.47 97 HIS A C 1
ATOM 784 O O . HIS A 1 97 ? 6.900 3.410 -40.645 1.00 49.47 97 HIS A O 1
ATOM 790 N N . VAL A 1 98 ? 6.485 2.347 -38.725 1.00 52.97 98 VAL A N 1
ATOM 791 C CA . VAL A 1 98 ? 7.442 3.127 -37.935 1.00 52.97 98 VAL A CA 1
ATOM 792 C C . VAL A 1 98 ? 8.812 2.484 -38.132 1.00 52.97 98 VAL A C 1
ATOM 794 O O . VAL A 1 98 ? 9.380 1.827 -37.264 1.00 52.97 98 VAL A O 1
ATOM 797 N N . LYS A 1 99 ? 9.331 2.610 -39.355 1.00 53.53 99 LYS A N 1
ATOM 798 C CA . LYS A 1 99 ? 10.717 2.292 -39.682 1.00 53.53 99 LYS A CA 1
ATOM 799 C C . LYS A 1 99 ? 11.565 3.475 -39.226 1.00 53.53 99 LYS A C 1
ATOM 801 O O . LYS A 1 99 ? 11.928 4.318 -40.035 1.00 53.53 99 LYS A O 1
ATOM 806 N N . ASN A 1 100 ? 11.883 3.529 -37.935 1.00 54.31 100 ASN A N 1
ATOM 807 C CA . ASN A 1 100 ? 13.129 4.180 -37.548 1.00 54.31 100 ASN A CA 1
ATOM 808 C C . ASN A 1 100 ? 14.248 3.248 -38.009 1.00 54.31 100 ASN A C 1
ATOM 810 O O . ASN A 1 100 ? 14.362 2.129 -37.501 1.00 54.31 100 ASN A O 1
ATOM 814 N N . ASP A 1 101 ? 15.023 3.677 -39.004 1.00 60.03 101 ASP A N 1
ATOM 815 C CA . ASP A 1 101 ? 16.157 2.904 -39.519 1.00 60.03 101 ASP A CA 1
ATOM 816 C C . ASP A 1 101 ? 17.115 2.501 -38.382 1.00 60.03 101 ASP A C 1
ATOM 818 O O . ASP A 1 101 ? 17.593 1.368 -38.360 1.00 60.03 101 ASP A O 1
ATOM 822 N N . ASP A 1 102 ? 17.234 3.347 -37.356 1.00 62.09 102 ASP A N 1
ATOM 823 C CA . ASP A 1 102 ? 18.050 3.131 -36.155 1.00 62.09 102 ASP A CA 1
ATOM 824 C C . ASP A 1 102 ? 17.572 1.979 -35.243 1.00 62.09 102 ASP A C 1
ATOM 826 O O . ASP A 1 102 ? 18.348 1.445 -34.452 1.00 62.09 102 ASP A O 1
ATOM 830 N N . CYS A 1 103 ? 16.304 1.557 -35.339 1.00 68.50 103 CYS A N 1
ATOM 831 C CA . CYS A 1 103 ? 15.745 0.468 -34.522 1.00 68.50 103 CYS A CA 1
ATOM 832 C C . CYS A 1 103 ? 15.769 -0.902 -35.217 1.00 68.50 103 CYS A C 1
ATOM 834 O O . CYS A 1 103 ? 15.450 -1.925 -34.595 1.00 68.50 103 CYS A O 1
ATOM 836 N N . LYS A 1 104 ? 16.183 -0.953 -36.489 1.00 65.62 104 LYS A N 1
ATOM 837 C CA . LYS A 1 104 ? 16.355 -2.209 -37.235 1.00 65.62 104 LYS A CA 1
ATOM 838 C C . LYS A 1 104 ? 17.478 -3.065 -36.648 1.00 65.62 104 LYS A C 1
ATOM 840 O O . LYS A 1 104 ? 17.328 -4.275 -36.538 1.00 65.62 104 LYS A O 1
ATOM 845 N N . ASP A 1 105 ? 18.544 -2.437 -36.163 1.00 64.06 105 ASP A N 1
ATOM 846 C CA . ASP A 1 105 ? 19.679 -3.152 -35.565 1.00 64.06 105 ASP A CA 1
ATOM 847 C C . ASP A 1 105 ? 19.409 -3.612 -34.122 1.00 64.06 105 ASP A C 1
ATOM 849 O O . ASP A 1 105 ? 20.026 -4.566 -33.625 1.00 64.06 105 ASP A O 1
ATOM 853 N N . VAL A 1 106 ? 18.434 -2.987 -33.451 1.00 63.06 106 VAL A N 1
ATOM 854 C CA . VAL A 1 106 ? 17.977 -3.350 -32.099 1.00 63.06 106 VAL A CA 1
ATOM 855 C C . VAL A 1 106 ? 17.058 -4.578 -32.129 1.00 63.06 106 VAL A C 1
ATOM 857 O O . VAL A 1 106 ? 17.025 -5.347 -31.167 1.00 63.06 106 VAL A O 1
ATOM 860 N N . THR A 1 107 ? 16.364 -4.833 -33.244 1.00 58.09 107 THR A N 1
ATOM 861 C CA . THR A 1 107 ? 15.462 -5.983 -33.368 1.00 58.09 107 THR A CA 1
ATOM 862 C C . THR A 1 107 ? 16.238 -7.269 -33.637 1.00 58.09 107 THR A C 1
ATOM 864 O O . THR A 1 107 ? 16.684 -7.564 -34.739 1.00 58.09 107 THR A O 1
ATOM 867 N N . ASN A 1 108 ? 16.361 -8.102 -32.605 1.00 53.75 108 ASN A N 1
ATOM 868 C CA . ASN A 1 108 ? 16.471 -9.538 -32.810 1.00 53.75 108 ASN A CA 1
ATOM 869 C C . ASN A 1 108 ? 15.232 -10.187 -32.195 1.00 53.75 108 ASN A C 1
ATOM 871 O O . ASN A 1 108 ? 14.832 -9.816 -31.091 1.00 53.75 108 ASN A O 1
ATOM 875 N N . LYS A 1 109 ? 14.612 -11.124 -32.919 1.00 50.06 109 LYS A N 1
ATOM 876 C CA . LYS A 1 109 ? 13.500 -11.947 -32.430 1.00 50.06 109 LYS A CA 1
ATOM 877 C C . LYS A 1 109 ? 14.015 -12.854 -31.315 1.00 50.06 109 LYS A C 1
ATOM 879 O O . LYS A 1 109 ? 14.205 -14.052 -31.508 1.00 50.06 109 LYS A O 1
ATOM 884 N N . THR A 1 110 ? 14.244 -12.301 -30.135 1.00 41.47 110 THR A N 1
ATOM 885 C CA . THR A 1 110 ? 14.441 -13.109 -28.944 1.00 41.47 110 THR A CA 1
ATOM 886 C C . THR A 1 110 ? 13.052 -13.509 -28.495 1.00 41.47 110 THR A C 1
ATOM 888 O O . THR A 1 1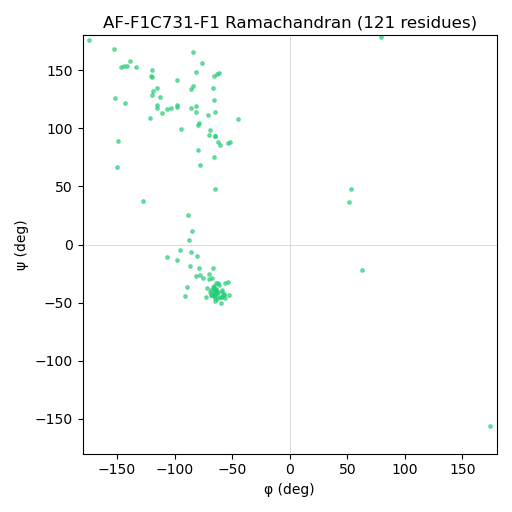10 ? 12.296 -12.698 -27.968 1.00 41.47 110 THR A O 1
ATOM 891 N N . LYS A 1 111 ? 12.694 -14.759 -28.794 1.00 35.59 111 LYS A N 1
ATOM 892 C CA . LYS A 1 111 ? 11.518 -15.439 -28.256 1.00 35.59 111 LYS A CA 1
ATOM 893 C C . LYS A 1 111 ? 11.504 -15.150 -26.754 1.00 35.59 111 LYS A C 1
ATOM 895 O O . LYS A 1 111 ? 12.378 -15.638 -26.038 1.00 35.59 111 LYS A O 1
ATOM 900 N N . VAL A 1 112 ? 10.577 -14.309 -26.293 1.00 41.78 112 VAL A N 1
ATOM 901 C CA . VAL A 1 112 ? 10.320 -14.152 -24.864 1.00 41.78 112 VAL A CA 1
ATOM 902 C C . VAL A 1 112 ? 9.777 -15.503 -24.437 1.00 41.78 112 VAL A C 1
ATOM 904 O O . VAL A 1 112 ? 8.604 -15.809 -24.630 1.00 41.78 112 VAL A O 1
ATOM 907 N N . ILE A 1 113 ? 10.664 -16.378 -23.969 1.00 31.03 113 ILE A N 1
ATOM 908 C CA . ILE A 1 113 ? 10.242 -17.565 -23.255 1.00 31.03 113 ILE A CA 1
ATOM 909 C C . ILE A 1 113 ? 9.712 -17.003 -21.945 1.00 31.03 113 ILE A C 1
ATOM 911 O O . ILE A 1 113 ? 10.472 -16.728 -21.018 1.00 31.03 113 ILE A O 1
ATOM 915 N N . LEU A 1 114 ? 8.400 -16.780 -21.893 1.00 36.19 114 LEU A N 1
ATOM 916 C CA . LEU A 1 114 ? 7.684 -16.803 -20.635 1.00 36.19 114 LEU A CA 1
ATOM 917 C C . LEU A 1 114 ? 7.898 -18.221 -20.102 1.00 36.19 114 LEU A C 1
ATOM 919 O O . LEU A 1 114 ? 7.126 -19.128 -20.392 1.00 36.19 114 LEU A O 1
ATOM 923 N N . THR A 1 115 ? 9.007 -18.463 -19.397 1.00 34.12 115 THR A N 1
ATOM 924 C CA . THR A 1 115 ? 9.041 -19.581 -18.465 1.00 34.12 115 THR A CA 1
ATOM 925 C C . THR A 1 115 ? 8.016 -19.206 -17.421 1.00 34.12 115 THR A C 1
ATOM 927 O O . THR A 1 115 ? 8.303 -18.434 -16.505 1.00 34.12 115 THR A O 1
ATOM 930 N N . GLU A 1 116 ? 6.801 -19.689 -17.638 1.00 35.62 116 GLU A N 1
ATOM 931 C CA . GLU A 1 116 ? 5.752 -19.809 -16.653 1.00 35.62 116 GLU A CA 1
ATOM 932 C C . GLU A 1 116 ? 6.362 -20.584 -15.482 1.00 35.62 116 GLU A C 1
ATOM 934 O O . GLU A 1 116 ? 6.388 -21.812 -15.444 1.00 35.62 116 GLU A O 1
ATOM 939 N N . LYS A 1 117 ? 6.997 -19.864 -14.549 1.00 39.84 117 LYS A N 1
ATOM 940 C CA . LYS A 1 117 ? 7.355 -20.446 -13.264 1.00 39.84 117 LYS A CA 1
ATOM 941 C C . LYS A 1 117 ? 6.030 -20.650 -12.558 1.00 39.84 117 LYS A C 1
ATOM 943 O O . LYS A 1 117 ? 5.427 -19.716 -12.041 1.00 39.84 117 LYS A O 1
ATOM 948 N N . GLN A 1 118 ? 5.570 -21.884 -12.635 1.00 42.66 118 GLN A N 1
ATOM 949 C CA . GLN A 1 118 ? 4.375 -22.404 -12.012 1.00 42.66 118 GLN A CA 1
ATOM 950 C C . GLN A 1 118 ? 4.515 -22.293 -10.486 1.00 42.66 118 GLN A C 1
ATOM 952 O O . GLN A 1 118 ? 5.003 -23.198 -9.818 1.00 42.66 118 GLN A O 1
ATOM 957 N N . TRP A 1 119 ? 4.120 -21.145 -9.930 1.00 38.25 119 TRP A N 1
ATOM 958 C CA . TRP A 1 119 ? 4.026 -20.914 -8.481 1.00 38.25 119 TRP A CA 1
ATOM 959 C C . TRP A 1 119 ? 2.681 -21.387 -7.891 1.00 38.25 119 TRP A C 1
ATOM 961 O O . TRP A 1 119 ? 2.393 -21.126 -6.730 1.00 38.25 119 TRP A O 1
ATOM 971 N N . TRP A 1 120 ? 1.874 -22.139 -8.648 1.00 36.03 120 TRP A N 1
ATOM 972 C CA . TRP A 1 120 ? 0.553 -22.634 -8.229 1.00 36.03 120 TRP A CA 1
ATOM 973 C C . TRP A 1 120 ? 0.564 -23.986 -7.490 1.00 36.03 120 TRP A C 1
ATOM 975 O O . TRP A 1 120 ? -0.442 -24.687 -7.489 1.00 36.03 120 TRP A O 1
ATOM 985 N N . THR A 1 121 ? 1.663 -24.375 -6.833 1.00 43.25 121 THR A N 1
ATOM 986 C CA . THR A 1 121 ? 1.690 -25.636 -6.051 1.00 43.25 121 THR A CA 1
ATOM 987 C C . THR A 1 121 ? 2.155 -25.469 -4.611 1.00 43.25 121 THR A C 1
ATOM 989 O O . THR A 1 121 ? 2.840 -26.325 -4.054 1.00 43.25 121 THR A O 1
ATOM 992 N N . ARG A 1 122 ? 1.775 -24.358 -3.976 1.00 47.62 122 ARG A N 1
ATOM 993 C CA . ARG A 1 122 ? 1.914 -24.233 -2.524 1.00 47.62 122 ARG A CA 1
ATOM 994 C C . ARG A 1 122 ? 0.841 -23.320 -1.929 1.00 47.62 122 ARG A C 1
ATOM 996 O O . ARG A 1 122 ? 1.134 -22.232 -1.445 1.00 47.62 122 ARG A O 1
ATOM 1003 N N . CYS A 1 123 ? -0.396 -23.797 -2.004 1.00 40.28 123 CYS A N 1
ATOM 1004 C CA . CYS A 1 123 ? -1.448 -23.486 -1.044 1.00 40.28 123 CYS A CA 1
ATOM 1005 C C . CYS A 1 123 ? -1.792 -24.787 -0.322 1.00 40.28 123 CYS A C 1
ATOM 1007 O O . CYS A 1 123 ? -1.839 -25.826 -1.020 1.00 40.28 123 CYS A O 1
#

Secondary structure (DSSP, 8-state):
-EEEEEEE--SSS----HHHHHHHHHS-SS--HHHHHHHHHHH-S---SEEEEEE---------HHHHHHTT--HHHHHHHHHHHHHHHHS---------GGGTTT--------------S--

Foldseek 3Di:
DFFDFKDAADPPDDDDDPVLVVLVVPDDPDDDPVSVVVNCVVPNDDDDGIDTDDDDDDDDDDDDPVLCVVLVHDPV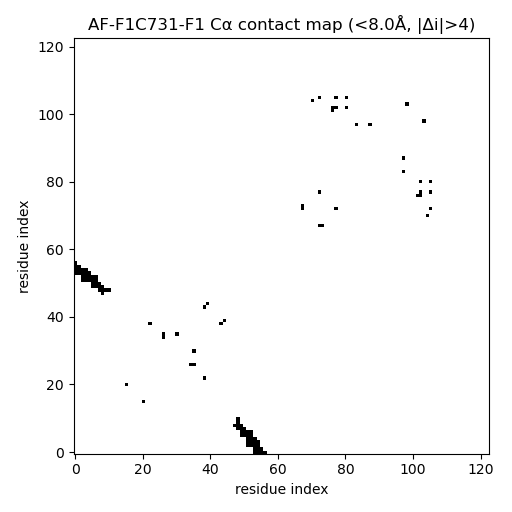LLVVLVVVVVVVVVVPDDPDPPPPVSCVSVDDPPPPPPPVPPPPPDD

Sequence (123 aa):
KVQLSTYRMRSRELKTADEFLVHVKSLPLQYEKGIYFAFLEDYGTHYTKNGKTGGEYELVYVLNQDTIKTKILTQRTVQDCVKVGFTADFEGIVDGHVKNDDCKDVTNKTKVILTEKQWWTRC

Mean predicted aligned error: 13.25 Å

Radius of gyration: 25.78 Å; Cα contacts (8 Å, |Δi|>4): 55; chains: 1; bounding box: 48×38×72 Å

Solvent-accessible surface area (backbone atoms only — not comparable to full-atom values): 8410 Å² total; per-residue (Å²): 117,48,79,74,48,73,52,72,56,74,93,64,89,73,83,72,60,69,66,60,56,52,53,63,66,67,54,68,94,62,94,50,71,68,66,58,50,53,53,37,71,77,65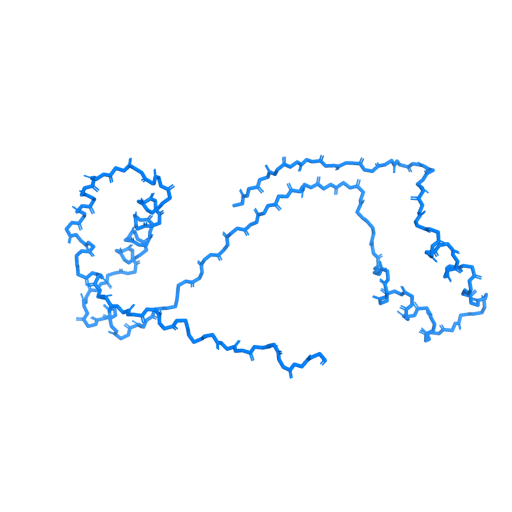,48,94,71,80,84,54,62,53,72,46,62,53,74,82,85,85,86,85,89,77,64,66,66,64,35,58,75,67,72,54,51,73,64,59,56,54,50,41,55,52,52,53,54,55,62,66,70,64,80,74,69,100,62,83,81,73,52,75,83,44,58,82,72,64,67,93,69,77,80,73,77,73,76,76,80,76,87,83,79,128